Protein AF-A0A416KHX5-F1 (afdb_monomer_lite)

Structure (mmCIF, N/CA/C/O backbone):
data_AF-A0A416KHX5-F1
#
_entry.id   AF-A0A416KHX5-F1
#
loop_
_atom_site.group_PDB
_atom_site.id
_atom_site.type_symbol
_atom_site.label_atom_id
_atom_site.label_alt_id
_atom_site.label_comp_id
_atom_site.label_asym_id
_atom_site.label_entity_id
_atom_site.label_seq_id
_atom_site.pdbx_PDB_ins_code
_atom_site.Cartn_x
_atom_site.Cartn_y
_atom_site.Cartn_z
_atom_site.occupancy
_atom_site.B_iso_or_equiv
_atom_site.auth_seq_id
_atom_site.auth_comp_id
_atom_site.auth_asym_id
_atom_site.auth_atom_id
_atom_site.pdbx_PDB_model_num
ATOM 1 N N . MET A 1 1 ? -20.041 11.316 3.478 1.00 58.38 1 MET A N 1
ATOM 2 C CA . MET A 1 1 ? -19.470 10.002 3.858 1.00 58.38 1 MET A CA 1
ATOM 3 C C . MET A 1 1 ? -17.958 10.100 3.790 1.00 58.38 1 MET A C 1
ATOM 5 O O . MET A 1 1 ? -17.432 10.312 2.693 1.00 58.38 1 MET A O 1
ATOM 9 N N . ASN A 1 2 ? -17.297 10.016 4.945 1.00 74.06 2 ASN A N 1
ATOM 10 C CA . ASN A 1 2 ? -15.863 10.270 5.079 1.00 74.06 2 ASN A CA 1
ATOM 11 C C . ASN A 1 2 ? -15.035 9.182 4.377 1.00 74.06 2 ASN A C 1
ATOM 13 O O . ASN A 1 2 ? -15.530 8.092 4.062 1.00 74.06 2 ASN A O 1
ATOM 17 N N . LYS A 1 3 ? -13.773 9.500 4.067 1.00 72.12 3 LYS A N 1
ATOM 18 C CA . LYS A 1 3 ? -12.843 8.609 3.348 1.00 72.12 3 LYS A CA 1
ATOM 19 C C . LYS A 1 3 ? -12.645 7.287 4.101 1.00 72.12 3 LYS A C 1
ATOM 21 O O . LYS A 1 3 ? -12.622 6.232 3.466 1.00 72.12 3 LYS A O 1
ATOM 26 N N . PHE A 1 4 ? -12.639 7.346 5.432 1.00 74.50 4 PHE A N 1
ATOM 27 C CA . PHE A 1 4 ? -12.595 6.197 6.335 1.00 74.50 4 PHE A CA 1
ATOM 28 C C . PHE A 1 4 ? -13.810 5.260 6.204 1.00 74.50 4 PHE A C 1
ATOM 30 O O . PHE A 1 4 ? -13.641 4.070 5.941 1.00 74.50 4 PHE A O 1
ATOM 37 N N . ASP A 1 5 ? -15.041 5.781 6.258 1.00 74.44 5 ASP A N 1
ATOM 38 C CA . ASP A 1 5 ? -16.258 4.956 6.127 1.00 74.44 5 ASP A CA 1
ATOM 39 C C . ASP A 1 5 ? -16.319 4.251 4.761 1.00 74.44 5 ASP A C 1
ATOM 41 O O . ASP A 1 5 ? -16.688 3.076 4.649 1.00 74.44 5 ASP A O 1
ATOM 45 N N . LYS A 1 6 ? -15.886 4.950 3.699 1.00 80.50 6 LYS A N 1
ATOM 46 C CA . LYS A 1 6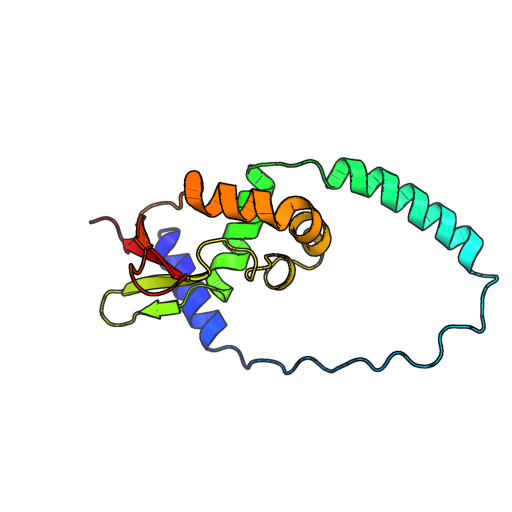 ? -15.712 4.364 2.360 1.00 80.50 6 LYS A CA 1
ATOM 47 C C . LYS A 1 6 ? -14.680 3.233 2.369 1.00 80.50 6 LYS A C 1
ATOM 49 O O . LYS A 1 6 ? -14.857 2.253 1.644 1.00 80.50 6 LYS A O 1
ATOM 54 N N . MET A 1 7 ? -13.610 3.359 3.153 1.00 80.44 7 MET A N 1
ATOM 55 C CA . MET A 1 7 ? -12.553 2.355 3.267 1.00 80.44 7 MET A CA 1
ATOM 56 C C . MET A 1 7 ? -13.030 1.109 4.017 1.00 80.44 7 MET A C 1
ATOM 58 O O . MET A 1 7 ? -12.835 0.007 3.507 1.00 80.44 7 MET A O 1
ATOM 62 N N . ILE A 1 8 ? -13.764 1.270 5.123 1.00 76.06 8 ILE A N 1
ATOM 63 C CA . ILE A 1 8 ? -14.415 0.161 5.841 1.00 76.06 8 ILE A CA 1
ATOM 64 C C . ILE A 1 8 ? -15.362 -0.595 4.913 1.00 76.06 8 ILE A C 1
ATOM 66 O O . ILE A 1 8 ? -15.297 -1.821 4.818 1.00 76.06 8 ILE A O 1
ATOM 70 N N . GLN A 1 9 ? -16.236 0.115 4.194 1.00 79.56 9 GLN A N 1
ATOM 71 C CA . GLN A 1 9 ? -17.161 -0.533 3.263 1.00 79.56 9 GLN A CA 1
ATOM 72 C C . GLN A 1 9 ? -16.423 -1.309 2.168 1.00 79.56 9 GLN A C 1
ATOM 74 O O . GLN A 1 9 ? -16.829 -2.420 1.825 1.00 79.56 9 GLN A O 1
ATOM 79 N N . LYS A 1 10 ? -15.334 -0.752 1.621 1.00 81.31 10 LYS A N 1
ATOM 80 C CA . LYS A 1 10 ? -14.502 -1.449 0.632 1.00 81.31 10 LYS A CA 1
ATOM 81 C C . LYS A 1 10 ? -13.820 -2.680 1.230 1.00 81.31 10 LYS A C 1
ATOM 83 O O . LYS A 1 10 ? -13.866 -3.727 0.594 1.00 81.31 10 LYS A O 1
ATOM 88 N N . ALA A 1 11 ? -13.271 -2.586 2.440 1.00 77.94 11 ALA A N 1
ATOM 89 C CA . ALA A 1 11 ? -12.626 -3.706 3.122 1.00 77.94 11 ALA A CA 1
ATOM 90 C C . ALA A 1 11 ? -13.619 -4.839 3.432 1.00 77.94 11 ALA A C 1
ATOM 92 O O . ALA A 1 11 ? -13.359 -6.000 3.121 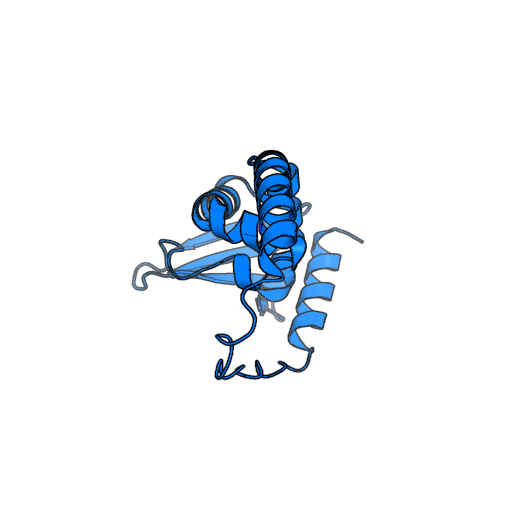1.00 77.94 11 ALA A O 1
ATOM 93 N N . LYS A 1 12 ? -14.822 -4.507 3.925 1.00 78.69 12 LYS A N 1
ATOM 94 C CA . LYS A 1 12 ? -15.914 -5.480 4.118 1.00 78.69 12 LYS A CA 1
ATOM 95 C C . LYS A 1 12 ? -16.317 -6.151 2.797 1.00 78.69 12 LYS A C 1
ATOM 97 O O . LYS A 1 12 ? -16.505 -7.364 2.758 1.00 78.69 12 LYS A O 1
ATOM 102 N N . LYS A 1 13 ? -16.401 -5.390 1.696 1.00 80.69 13 LYS A N 1
ATOM 103 C CA . LYS A 1 13 ? -16.695 -5.936 0.358 1.00 80.69 13 LYS A CA 1
ATOM 104 C C . LYS A 1 13 ? -15.593 -6.863 -0.155 1.00 80.69 13 LYS A C 1
ATOM 106 O O . LYS A 1 13 ? -15.922 -7.895 -0.723 1.00 80.69 13 LYS A O 1
ATOM 111 N N . GLU A 1 14 ? -14.318 -6.517 0.024 1.00 75.12 14 GLU A N 1
ATOM 112 C CA . GLU A 1 14 ? -13.186 -7.371 -0.372 1.00 75.12 14 GLU A CA 1
ATOM 113 C C . GLU A 1 14 ? -13.131 -8.665 0.453 1.00 75.12 14 GLU A C 1
ATOM 115 O O . GLU A 1 14 ? -12.948 -9.733 -0.126 1.00 75.12 14 GLU A O 1
ATOM 120 N N . LYS A 1 15 ? -13.390 -8.606 1.769 1.00 69.75 15 LYS A N 1
ATOM 121 C CA . LYS A 1 15 ? -13.479 -9.796 2.639 1.00 69.75 15 LYS A CA 1
ATOM 122 C C . LYS A 1 15 ? -14.543 -10.791 2.164 1.00 69.75 15 LYS A C 1
ATOM 124 O O . LYS A 1 15 ? -14.332 -11.997 2.243 1.00 69.75 15 LYS A O 1
ATOM 129 N N . ASN A 1 16 ? -15.653 -10.282 1.631 1.00 66.62 16 ASN A N 1
ATOM 130 C CA . ASN A 1 16 ? -16.764 -11.092 1.134 1.00 66.62 16 ASN A CA 1
ATOM 131 C C . ASN A 1 16 ? -16.583 -11.572 -0.317 1.00 66.62 16 ASN A C 1
ATOM 133 O O . ASN A 1 16 ? -17.437 -12.301 -0.824 1.00 66.62 16 ASN A O 1
ATOM 137 N N . LYS A 1 17 ? -15.505 -11.187 -1.020 1.00 70.69 17 LYS A N 1
ATOM 138 C CA . LYS A 1 17 ? -15.258 -11.711 -2.368 1.00 70.69 17 LYS A CA 1
ATOM 139 C C . LYS A 1 17 ? -14.750 -13.150 -2.288 1.00 70.69 17 LYS A C 1
ATOM 141 O O . LYS A 1 17 ? -13.833 -13.438 -1.517 1.00 70.69 17 LYS A O 1
ATOM 146 N N . PRO A 1 18 ? -15.258 -14.055 -3.141 1.00 55.22 18 PRO A N 1
ATOM 147 C CA . PRO A 1 18 ? -14.707 -15.396 -3.235 1.00 55.22 18 PRO A CA 1
ATOM 148 C C . PRO A 1 18 ? -13.233 -15.306 -3.647 1.00 55.22 18 PRO A C 1
ATOM 150 O O . PRO A 1 18 ? -12.900 -14.753 -4.701 1.00 55.22 18 PRO A O 1
ATOM 153 N N . LYS A 1 19 ? -12.338 -15.852 -2.812 1.00 54.84 19 LYS A N 1
ATOM 154 C CA . LYS A 1 19 ? -10.909 -15.969 -3.124 1.00 54.84 19 LYS A CA 1
ATOM 155 C C . LYS A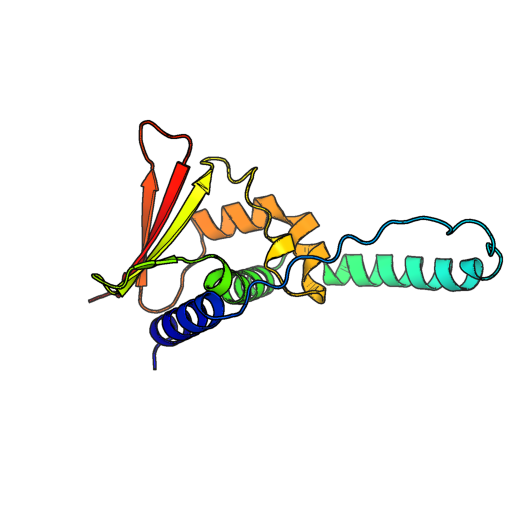 1 19 ? -10.759 -16.857 -4.362 1.00 54.84 19 LYS A C 1
ATOM 157 O O . LYS A 1 19 ? -10.825 -18.082 -4.276 1.00 54.84 19 LYS A O 1
ATOM 162 N N . LYS A 1 20 ? -10.573 -16.246 -5.537 1.00 51.09 20 LYS A N 1
ATOM 163 C CA . LYS A 1 20 ? -10.239 -16.984 -6.760 1.00 51.09 20 LYS A CA 1
ATOM 164 C C . LYS A 1 20 ? -8.883 -17.652 -6.546 1.00 51.09 20 LYS A C 1
ATOM 166 O O . LYS A 1 20 ? -7.876 -16.960 -6.416 1.00 51.09 20 LYS A O 1
ATOM 171 N N . LYS A 1 21 ? -8.857 -18.988 -6.511 1.00 41.06 21 LYS A N 1
ATOM 172 C CA . LYS A 1 21 ? -7.604 -19.752 -6.520 1.00 41.06 21 LYS A CA 1
ATOM 173 C C . LYS A 1 21 ? -6.787 -19.313 -7.745 1.00 41.06 21 LYS A C 1
ATOM 175 O O . LYS A 1 21 ? -7.346 -19.300 -8.848 1.00 41.06 21 LYS A O 1
ATOM 180 N N . PRO A 1 22 ? -5.509 -18.929 -7.594 1.00 43.88 22 PRO A N 1
ATOM 181 C CA . PRO A 1 22 ? -4.675 -18.643 -8.747 1.00 43.88 22 PRO A CA 1
ATOM 182 C C . PRO A 1 22 ? -4.566 -19.925 -9.575 1.00 43.88 22 PRO A C 1
ATOM 184 O O . PRO A 1 22 ? -4.110 -20.956 -9.086 1.00 43.88 22 PRO A O 1
ATOM 187 N N . LYS A 1 23 ? -5.026 -19.881 -10.830 1.00 39.50 23 LYS A N 1
ATOM 188 C CA . LYS A 1 23 ? -4.719 -20.943 -11.788 1.00 39.50 23 LYS A CA 1
ATOM 189 C C . LYS A 1 23 ? -3.214 -20.878 -12.039 1.00 39.50 23 LYS A C 1
ATOM 191 O O . LYS A 1 23 ? -2.725 -19.892 -12.585 1.00 39.50 23 LYS A O 1
ATOM 196 N N . GLY A 1 24 ? -2.487 -21.895 -11.582 1.00 31.52 24 GLY A N 1
ATOM 197 C CA . GLY A 1 24 ? -1.079 -22.067 -11.911 1.00 31.52 24 GLY A CA 1
ATOM 198 C C . GLY A 1 24 ? -0.949 -22.282 -13.414 1.00 31.52 24 GLY A C 1
ATOM 199 O O . GLY A 1 24 ? -1.432 -23.282 -13.940 1.00 31.52 24 GLY A O 1
ATOM 200 N N . TYR A 1 25 ? -0.333 -21.335 -14.114 1.00 42.03 25 TYR A N 1
ATOM 201 C CA . TYR A 1 25 ? 0.050 -21.532 -15.505 1.00 42.03 25 TYR A CA 1
ATOM 202 C C . TYR A 1 25 ? 1.319 -22.389 -15.524 1.00 42.03 25 TYR A C 1
ATOM 204 O O . TYR A 1 25 ? 2.364 -21.959 -15.038 1.00 42.03 25 TYR A O 1
ATOM 212 N N . ARG A 1 26 ? 1.230 -23.612 -16.059 1.00 37.38 26 ARG A N 1
ATOM 213 C CA . ARG A 1 26 ? 2.411 -24.410 -16.408 1.00 37.38 26 ARG A CA 1
ATOM 214 C C . ARG A 1 26 ? 2.976 -23.851 -17.714 1.00 37.38 26 ARG A C 1
ATOM 216 O O . ARG A 1 26 ? 2.341 -23.976 -18.755 1.00 37.38 26 ARG A O 1
ATOM 223 N N . TYR A 1 27 ? 4.144 -23.217 -17.646 1.00 37.62 27 TYR A N 1
ATOM 224 C CA . TYR A 1 27 ? 4.922 -22.836 -18.824 1.00 37.62 27 TYR A CA 1
ATOM 225 C C . TYR A 1 27 ? 5.553 -24.099 -19.418 1.00 37.62 27 TYR A C 1
ATOM 227 O O . TYR A 1 27 ? 6.568 -24.580 -18.919 1.00 37.62 27 TYR A O 1
ATOM 235 N N . ARG A 1 28 ? 4.950 -24.653 -20.469 1.00 37.62 28 ARG A N 1
ATOM 236 C CA . ARG A 1 28 ? 5.638 -25.574 -21.374 1.00 37.62 28 ARG A CA 1
ATOM 237 C C . ARG A 1 28 ? 5.312 -25.151 -22.803 1.00 37.62 28 ARG A C 1
ATOM 239 O O . ARG A 1 28 ? 4.153 -24.894 -23.108 1.00 37.62 28 ARG A O 1
ATOM 246 N N . ASP A 1 29 ? 6.372 -25.040 -23.597 1.00 46.56 29 ASP A N 1
ATOM 247 C CA . ASP A 1 29 ? 6.406 -24.825 -25.050 1.00 46.56 29 ASP A CA 1
ATOM 248 C C . ASP A 1 29 ? 6.317 -23.365 -25.533 1.00 46.56 29 ASP A C 1
ATOM 250 O O . ASP A 1 29 ? 5.287 -22.883 -25.995 1.00 46.56 29 ASP A O 1
ATOM 254 N N . TYR A 1 30 ? 7.452 -22.650 -25.455 1.00 45.91 30 TYR A N 1
ATOM 255 C CA . TYR A 1 30 ? 7.596 -21.262 -25.935 1.00 45.91 30 TYR A CA 1
ATOM 256 C C . TYR A 1 30 ? 8.680 -21.062 -27.021 1.00 45.91 30 TYR A C 1
ATOM 258 O O . TYR A 1 30 ? 8.830 -19.962 -27.543 1.00 45.91 30 TYR A O 1
ATOM 266 N N . TYR A 1 31 ? 9.446 -22.090 -27.402 1.00 43.59 31 TYR A N 1
ATOM 267 C CA . TYR A 1 31 ? 10.732 -21.877 -28.092 1.00 43.59 31 TYR A CA 1
ATOM 268 C C . TYR A 1 31 ? 10.731 -21.901 -29.631 1.00 43.59 31 TYR A C 1
ATOM 270 O O . TYR A 1 31 ? 11.792 -21.754 -30.231 1.00 43.59 31 TYR A O 1
ATOM 278 N N . THR A 1 32 ? 9.588 -22.022 -30.313 1.00 44.75 32 THR A N 1
ATOM 279 C CA . THR A 1 32 ? 9.602 -22.388 -31.748 1.00 44.75 32 THR A CA 1
ATOM 280 C C . THR A 1 32 ? 9.199 -21.311 -32.766 1.00 44.75 32 THR A C 1
ATOM 282 O O . THR A 1 32 ? 8.804 -21.683 -33.863 1.00 44.75 32 THR A O 1
ATOM 285 N N . LYS A 1 33 ? 9.276 -19.993 -32.493 1.00 50.00 33 LYS A N 1
ATOM 286 C CA . LYS A 1 33 ? 8.824 -18.956 -33.472 1.00 50.00 33 LYS A CA 1
ATOM 287 C C . LYS A 1 33 ? 9.615 -17.625 -33.464 1.00 50.00 33 LYS A C 1
ATOM 289 O O . LYS A 1 33 ? 9.041 -16.541 -33.565 1.00 50.00 33 LYS A O 1
ATOM 294 N N . HIS A 1 34 ? 10.945 -17.672 -33.364 1.00 54.59 34 HIS A N 1
ATOM 295 C CA . HIS A 1 34 ? 11.803 -16.489 -33.154 1.00 54.59 34 HIS A CA 1
ATOM 296 C C . HIS A 1 34 ? 12.165 -15.619 -34.391 1.00 54.59 34 HIS A C 1
ATOM 298 O O . HIS A 1 34 ? 13.275 -15.109 -34.476 1.00 54.59 34 HIS A O 1
ATOM 304 N N . LEU A 1 35 ? 11.218 -15.342 -35.301 1.00 52.97 35 LEU A N 1
ATOM 305 C CA . LEU A 1 35 ? 11.366 -14.307 -36.359 1.00 52.97 35 LEU A CA 1
ATOM 306 C C . LEU A 1 35 ? 10.371 -13.132 -36.225 1.00 52.97 35 LEU A C 1
ATOM 308 O O . LEU A 1 35 ? 10.600 -12.056 -36.765 1.00 52.97 35 LEU A O 1
ATOM 312 N N . ILE A 1 36 ? 9.328 -13.278 -35.398 1.00 57.59 36 ILE A N 1
ATOM 313 C CA . ILE A 1 36 ? 8.348 -12.221 -35.047 1.00 57.59 36 ILE A CA 1
ATOM 314 C C . ILE A 1 36 ? 8.903 -11.227 -33.998 1.00 57.59 36 ILE A C 1
ATOM 316 O O . ILE A 1 36 ? 8.271 -10.231 -33.651 1.00 57.59 36 ILE A O 1
ATOM 320 N N . PHE A 1 37 ? 10.109 -11.462 -33.477 1.00 55.91 37 PHE A N 1
ATOM 321 C CA . PHE A 1 37 ? 10.643 -10.722 -32.328 1.00 55.91 37 PHE A CA 1
ATOM 322 C C . PHE A 1 37 ? 11.318 -9.397 -32.691 1.00 55.91 37 PHE A C 1
ATOM 324 O O . PHE A 1 37 ? 11.532 -8.582 -31.799 1.00 55.91 37 PHE A O 1
ATOM 331 N N . VAL A 1 38 ? 11.606 -9.135 -33.969 1.00 56.94 38 VAL A N 1
ATOM 332 C CA . VAL A 1 38 ? 12.260 -7.884 -34.392 1.00 56.94 38 VAL A CA 1
ATOM 333 C C . VAL A 1 38 ? 11.343 -6.663 -34.192 1.00 56.94 38 VAL A C 1
ATOM 335 O O . VAL A 1 38 ? 11.765 -5.739 -33.496 1.00 56.94 38 VAL A O 1
ATOM 338 N N . PRO A 1 39 ? 10.064 -6.657 -34.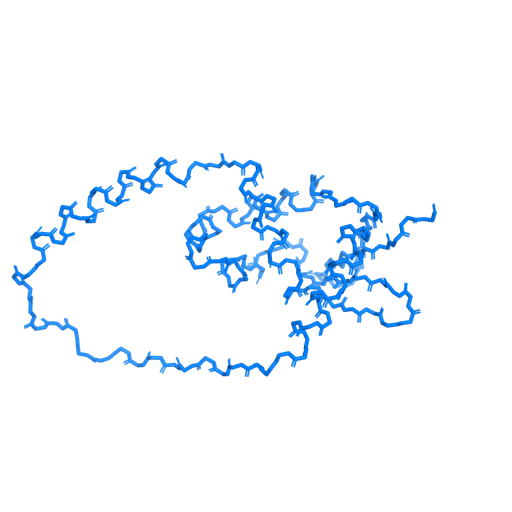635 1.00 60.59 39 PRO A N 1
ATOM 339 C CA . PRO A 1 39 ? 9.116 -5.597 -34.267 1.00 60.59 39 PRO A CA 1
ATOM 340 C C . PRO A 1 39 ? 8.888 -5.517 -32.751 1.00 60.59 39 PRO A C 1
ATOM 342 O O . PRO A 1 39 ? 8.755 -4.433 -32.181 1.00 60.59 39 PRO A O 1
ATOM 345 N N . LEU A 1 40 ? 8.898 -6.673 -32.078 1.00 62.03 40 LEU A N 1
ATOM 346 C CA . LEU A 1 40 ? 8.733 -6.763 -30.632 1.00 62.03 40 LEU A CA 1
ATOM 347 C C . LEU A 1 40 ? 9.888 -6.083 -29.882 1.00 62.03 40 LEU A C 1
ATOM 349 O O . LEU A 1 40 ? 9.648 -5.470 -28.848 1.00 62.03 40 LEU A O 1
ATOM 353 N N . MET A 1 41 ? 11.121 -6.130 -30.396 1.00 59.94 41 MET A N 1
ATOM 354 C CA . MET A 1 41 ? 12.268 -5.459 -29.777 1.00 59.94 41 MET A CA 1
ATOM 355 C C . MET A 1 41 ? 12.130 -3.936 -29.800 1.00 59.94 41 MET A C 1
ATOM 357 O O . MET A 1 41 ? 12.417 -3.298 -28.788 1.00 59.94 41 MET A O 1
ATOM 361 N N . TYR A 1 42 ? 11.625 -3.351 -30.890 1.00 62.31 42 TYR A N 1
ATOM 362 C CA . TYR A 1 42 ? 11.348 -1.911 -30.956 1.00 62.31 42 TYR A CA 1
ATOM 363 C C . TYR A 1 42 ? 10.193 -1.507 -30.034 1.00 62.31 42 TYR A C 1
ATOM 365 O O . TYR A 1 42 ? 10.299 -0.504 -29.327 1.00 62.31 42 TYR A O 1
ATOM 373 N N . ILE A 1 43 ? 9.142 -2.331 -29.941 1.00 66.62 43 ILE A N 1
ATOM 374 C CA . ILE A 1 43 ? 8.061 -2.142 -28.961 1.00 66.62 43 ILE A CA 1
ATOM 375 C C . ILE A 1 43 ? 8.612 -2.234 -27.535 1.00 66.62 43 ILE A C 1
ATOM 377 O O . ILE A 1 43 ? 8.283 -1.398 -26.703 1.00 66.62 43 ILE A O 1
ATOM 381 N N . VAL A 1 44 ? 9.491 -3.193 -27.236 1.00 63.22 44 VAL A N 1
ATOM 382 C CA . VAL A 1 44 ? 10.120 -3.351 -25.915 1.00 63.22 44 VAL A CA 1
ATOM 383 C C . VAL A 1 44 ? 11.065 -2.188 -25.597 1.00 63.22 44 VAL A C 1
ATOM 385 O O . VAL A 1 44 ? 11.115 -1.758 -24.445 1.00 63.22 44 VAL A O 1
ATOM 388 N N . ALA A 1 45 ? 11.793 -1.654 -26.579 1.00 58.88 45 ALA A N 1
ATOM 389 C CA . ALA A 1 45 ? 12.682 -0.505 -26.413 1.00 58.88 45 ALA A CA 1
ATOM 390 C C . ALA A 1 45 ? 11.897 0.794 -26.167 1.00 58.88 45 ALA A C 1
ATOM 392 O O . ALA A 1 45 ? 12.174 1.503 -25.197 1.00 58.88 45 ALA A O 1
ATOM 393 N N . TRP A 1 46 ? 10.856 1.055 -26.963 1.00 64.19 46 TRP A N 1
ATOM 394 C CA . TRP A 1 46 ? 9.940 2.177 -26.748 1.00 64.19 46 TRP A CA 1
ATOM 395 C C . TRP A 1 46 ? 9.198 2.035 -25.414 1.00 64.19 46 TRP A C 1
ATOM 397 O O . TRP A 1 46 ? 9.159 2.969 -24.615 1.00 64.19 46 TRP A O 1
ATOM 407 N N . TYR A 1 47 ? 8.731 0.824 -25.096 1.00 61.78 47 TYR A N 1
ATOM 408 C CA . TYR A 1 47 ? 8.142 0.499 -23.802 1.00 61.78 47 TYR A CA 1
ATOM 409 C C . TYR A 1 47 ? 9.134 0.726 -22.662 1.00 61.78 47 TYR A C 1
ATOM 411 O O . TYR A 1 47 ? 8.732 1.267 -21.646 1.00 61.78 47 TYR A O 1
ATOM 419 N N . LYS A 1 48 ? 10.427 0.394 -22.794 1.00 57.84 48 LYS A N 1
ATOM 420 C CA . LYS A 1 48 ? 11.459 0.703 -21.782 1.00 57.84 48 LYS A CA 1
ATOM 421 C C . LYS A 1 48 ? 11.652 2.212 -21.594 1.00 57.84 48 LYS A C 1
ATOM 423 O O . LYS A 1 48 ? 11.749 2.653 -20.450 1.00 57.84 48 LYS A O 1
ATOM 428 N N . MET A 1 49 ? 11.671 2.997 -22.670 1.00 57.16 49 MET A N 1
ATOM 429 C CA . MET A 1 49 ? 11.790 4.461 -22.606 1.00 57.16 49 MET A CA 1
ATOM 430 C C . MET A 1 49 ? 10.569 5.110 -21.937 1.00 57.16 49 MET A C 1
ATOM 432 O O . MET A 1 49 ? 10.716 5.846 -20.959 1.00 57.16 49 MET A O 1
ATOM 436 N N . VAL A 1 50 ? 9.362 4.763 -22.391 1.00 59.88 50 VAL A N 1
ATOM 437 C CA . VAL A 1 50 ? 8.093 5.242 -21.821 1.00 59.88 50 VAL A CA 1
ATOM 438 C C . VAL A 1 50 ? 7.930 4.760 -20.377 1.00 59.88 50 VAL A C 1
ATOM 440 O O . VAL A 1 50 ? 7.547 5.527 -19.499 1.00 59.88 50 VAL A O 1
ATOM 443 N N . ARG A 1 51 ? 8.324 3.520 -20.070 1.00 57.88 51 ARG A N 1
ATOM 444 C CA . ARG A 1 51 ? 8.365 2.964 -18.709 1.00 57.88 51 ARG A CA 1
ATOM 445 C C . ARG A 1 51 ? 9.348 3.708 -17.821 1.00 57.88 51 ARG A C 1
ATOM 447 O O . ARG A 1 51 ? 9.023 3.908 -16.662 1.00 57.88 51 ARG A O 1
ATOM 454 N N . ASN A 1 52 ? 10.507 4.154 -18.298 1.00 59.06 52 ASN A N 1
ATOM 455 C CA . ASN A 1 52 ? 11.435 4.940 -17.477 1.00 59.06 52 ASN A CA 1
ATOM 456 C C . ASN A 1 52 ? 10.854 6.308 -17.089 1.00 59.06 52 ASN A C 1
ATOM 458 O O . ASN A 1 52 ? 11.038 6.738 -15.951 1.00 59.06 52 ASN A O 1
ATOM 462 N N . GLN A 1 53 ? 10.089 6.952 -17.974 1.00 58.94 53 GLN A N 1
ATOM 463 C CA . GLN A 1 53 ? 9.375 8.192 -17.646 1.00 58.94 53 GLN A CA 1
ATOM 464 C C . GLN A 1 53 ? 8.157 7.939 -16.745 1.00 58.94 53 GLN A C 1
ATOM 466 O O . GLN A 1 53 ? 7.981 8.625 -15.740 1.00 58.94 53 GLN A O 1
ATOM 471 N N . LEU A 1 54 ? 7.374 6.896 -17.032 1.00 59.44 54 LEU A N 1
ATOM 472 C CA . LEU A 1 54 ? 6.219 6.480 -16.234 1.00 59.44 54 LEU A CA 1
ATOM 473 C C . LEU A 1 54 ? 6.599 5.773 -14.927 1.00 59.44 54 LEU A C 1
ATOM 475 O O . LEU A 1 54 ? 5.713 5.441 -14.156 1.00 59.44 54 LEU A O 1
ATOM 479 N N . THR A 1 55 ? 7.870 5.487 -14.647 1.00 66.31 55 THR A N 1
ATOM 480 C CA . THR A 1 55 ? 8.302 4.813 -13.403 1.00 66.31 55 THR A CA 1
ATOM 481 C C . THR A 1 55 ? 9.243 5.678 -12.594 1.00 66.31 55 THR A C 1
ATOM 483 O O . THR A 1 55 ? 10.073 5.153 -11.856 1.00 66.31 55 THR A O 1
ATOM 486 N N . LYS A 1 56 ? 9.128 6.999 -12.729 1.00 81.62 56 LYS A N 1
ATOM 487 C CA . LYS A 1 56 ? 9.674 7.930 -11.747 1.00 81.62 56 LYS A CA 1
ATOM 488 C C . LYS A 1 56 ? 8.855 7.848 -10.467 1.00 81.62 56 LYS A C 1
ATOM 490 O O . LYS A 1 56 ? 7.632 7.752 -10.526 1.00 81.62 56 LYS A O 1
ATOM 495 N N . TRP A 1 57 ? 9.544 7.885 -9.333 1.00 83.69 57 TRP A N 1
ATOM 496 C CA . TRP A 1 57 ? 8.910 7.960 -8.021 1.00 83.69 57 TRP A CA 1
ATOM 497 C C . TRP A 1 57 ? 8.016 9.203 -7.923 1.00 83.69 57 TRP A C 1
ATOM 499 O O . TRP A 1 57 ? 8.411 10.287 -8.348 1.00 83.69 57 TRP A O 1
ATOM 509 N N . SER A 1 58 ? 6.817 9.040 -7.370 1.00 87.12 58 SER A N 1
ATOM 510 C CA . SER A 1 58 ? 5.836 10.108 -7.182 1.00 87.12 58 SER A CA 1
ATOM 511 C C . SER A 1 58 ? 4.985 9.811 -5.951 1.00 87.12 58 SER A C 1
ATOM 513 O O . SER A 1 58 ? 4.369 8.747 -5.872 1.00 87.12 58 SER A O 1
ATOM 515 N N . PHE A 1 59 ? 4.916 10.764 -5.017 1.00 88.12 59 PHE A N 1
ATOM 516 C CA . PHE A 1 59 ? 4.093 10.646 -3.809 1.00 88.12 59 P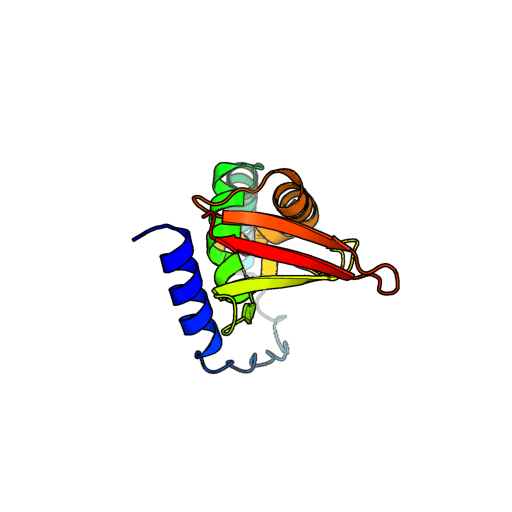HE A CA 1
ATOM 517 C C . PHE A 1 59 ? 2.611 10.459 -4.141 1.00 88.12 59 PHE A C 1
ATOM 519 O O . PHE A 1 59 ? 1.998 9.503 -3.679 1.00 88.12 59 PHE A O 1
ATOM 526 N N . THR A 1 60 ? 2.070 11.269 -5.051 1.00 88.75 60 THR A N 1
ATOM 527 C CA . THR A 1 60 ? 0.674 11.175 -5.508 1.00 88.75 60 THR A CA 1
ATOM 528 C C . THR A 1 60 ? 0.334 9.809 -6.101 1.00 88.75 60 THR A C 1
ATOM 530 O O . THR A 1 60 ? -0.735 9.253 -5.835 1.00 88.75 60 THR A O 1
ATOM 533 N N . ARG A 1 61 ? 1.238 9.213 -6.889 1.00 87.69 61 ARG A N 1
ATOM 534 C CA . ARG A 1 61 ? 1.024 7.854 -7.407 1.00 87.69 61 ARG A CA 1
ATOM 535 C C . ARG A 1 61 ? 1.111 6.805 -6.302 1.00 87.69 61 ARG A C 1
ATOM 537 O O . ARG A 1 61 ? 0.283 5.895 -6.275 1.00 87.69 61 ARG A O 1
ATOM 544 N N . THR A 1 62 ? 2.089 6.929 -5.410 1.00 88.94 62 THR A N 1
ATOM 545 C CA . THR A 1 62 ? 2.269 6.027 -4.268 1.00 88.94 62 THR A CA 1
ATOM 546 C C . THR A 1 62 ? 1.037 6.034 -3.359 1.00 88.94 62 THR A C 1
ATOM 548 O O . THR A 1 62 ? 0.500 4.968 -3.068 1.00 88.94 62 THR A O 1
ATOM 551 N N . GLU A 1 63 ? 0.493 7.202 -3.015 1.00 89.62 63 GLU A N 1
ATOM 552 C CA . GLU A 1 63 ? -0.764 7.322 -2.265 1.00 89.62 63 GLU A CA 1
ATOM 553 C C . GLU A 1 63 ? -1.933 6.652 -2.981 1.00 89.62 63 GLU A C 1
ATOM 555 O O . GLU A 1 63 ? -2.724 5.942 -2.359 1.00 89.62 63 GLU A O 1
ATOM 560 N N . LYS A 1 64 ? -2.067 6.847 -4.298 1.00 89.00 64 LYS A N 1
ATOM 561 C CA . LYS A 1 64 ? -3.139 6.217 -5.081 1.00 89.00 64 LYS A CA 1
ATOM 562 C C . LYS A 1 64 ? -3.046 4.690 -5.035 1.00 89.00 64 LYS A C 1
ATOM 564 O O . LYS A 1 64 ? -4.069 4.016 -4.898 1.00 89.00 64 LYS A O 1
ATOM 569 N N . ILE A 1 65 ? -1.831 4.150 -5.127 1.00 88.50 65 ILE A N 1
ATOM 570 C CA . ILE A 1 65 ? -1.558 2.713 -5.015 1.00 88.50 65 ILE A CA 1
ATOM 571 C C . ILE A 1 65 ? -1.928 2.211 -3.621 1.00 88.50 65 ILE A C 1
ATOM 573 O O . ILE A 1 65 ? -2.657 1.223 -3.520 1.00 88.50 65 ILE A O 1
ATOM 577 N N . ILE A 1 66 ? -1.475 2.896 -2.569 1.00 88.88 66 ILE A N 1
ATOM 578 C CA . ILE A 1 66 ? -1.742 2.527 -1.176 1.00 88.88 66 ILE A CA 1
ATOM 579 C C . ILE A 1 66 ? -3.248 2.556 -0.905 1.00 88.88 66 ILE A C 1
ATOM 581 O O . ILE A 1 66 ? -3.801 1.558 -0.460 1.00 88.88 66 ILE A O 1
ATOM 585 N N . ASN A 1 67 ? -3.955 3.620 -1.291 1.00 87.62 67 ASN A N 1
ATOM 586 C CA . ASN A 1 67 ? -5.410 3.737 -1.133 1.00 87.62 67 ASN A CA 1
ATOM 587 C C . ASN A 1 67 ? -6.201 2.648 -1.880 1.00 87.62 67 ASN A C 1
ATOM 589 O O . ASN A 1 67 ? -7.301 2.272 -1.468 1.00 87.62 67 ASN A O 1
ATOM 593 N N . HIS A 1 68 ? -5.675 2.153 -3.001 1.00 86.31 68 HIS A N 1
ATOM 594 C CA . HIS A 1 68 ? -6.277 1.044 -3.738 1.00 86.31 68 HIS A CA 1
ATOM 595 C C . HIS A 1 68 ? -5.945 -0.325 -3.121 1.00 86.31 68 HIS A C 1
ATOM 597 O O . HIS A 1 68 ? -6.777 -1.234 -3.162 1.00 86.31 68 HIS A O 1
ATOM 603 N N . ALA A 1 69 ? -4.738 -0.489 -2.582 1.00 85.38 69 ALA A N 1
ATOM 604 C CA . ALA A 1 69 ? -4.270 -1.734 -1.991 1.00 85.38 69 ALA A CA 1
ATOM 605 C C . ALA A 1 69 ? -4.838 -1.949 -0.580 1.00 85.38 69 ALA A C 1
ATOM 607 O O . ALA A 1 69 ? -5.288 -3.052 -0.283 1.00 85.38 69 ALA A O 1
ATOM 608 N N . LEU A 1 70 ? -4.880 -0.900 0.249 1.00 84.31 70 LEU A N 1
ATOM 609 C CA . LEU A 1 70 ? -5.281 -0.923 1.661 1.00 84.31 70 LEU A CA 1
ATOM 610 C C . LEU A 1 70 ? -6.562 -1.723 1.930 1.00 84.31 70 LEU A C 1
ATOM 612 O O . LEU A 1 70 ? -6.512 -2.634 2.750 1.00 84.31 70 LEU A O 1
ATOM 616 N N . PRO A 1 71 ? -7.686 -1.507 1.218 1.00 81.62 71 PRO A N 1
ATOM 617 C CA . PRO A 1 71 ? -8.912 -2.264 1.475 1.00 81.62 71 PRO A CA 1
ATOM 618 C C . PRO A 1 71 ? -8.788 -3.780 1.269 1.00 81.62 71 PRO A C 1
ATOM 620 O O . PRO A 1 71 ? -9.629 -4.526 1.754 1.00 81.62 71 PRO A O 1
ATOM 623 N N . LYS A 1 72 ? -7.787 -4.245 0.514 1.00 80.88 72 LYS A N 1
ATOM 624 C CA . LYS A 1 72 ? -7.541 -5.674 0.258 1.00 80.88 72 LYS A CA 1
ATOM 625 C C . LYS A 1 72 ? -6.677 -6.324 1.334 1.00 80.88 72 LYS A C 1
ATOM 627 O O . LYS A 1 72 ? -6.582 -7.546 1.371 1.00 80.88 72 LYS A O 1
ATOM 632 N N . ILE A 1 73 ? -5.997 -5.496 2.116 1.00 80.56 73 ILE A N 1
ATOM 633 C CA . ILE A 1 73 ? -4.952 -5.884 3.055 1.00 80.56 73 ILE A CA 1
ATOM 634 C C . ILE A 1 73 ? -5.443 -5.708 4.499 1.00 80.56 73 ILE A C 1
ATOM 636 O O . ILE A 1 73 ? -5.112 -6.510 5.364 1.00 80.56 73 ILE A O 1
ATOM 640 N N . LEU A 1 74 ? -6.256 -4.677 4.749 1.00 79.38 74 LEU A N 1
ATOM 641 C CA . LEU A 1 74 ? -6.795 -4.366 6.067 1.00 79.38 74 LEU A CA 1
ATOM 642 C C . LEU A 1 74 ? -7.800 -5.424 6.528 1.00 79.38 74 LEU A C 1
ATOM 644 O O . LEU A 1 74 ? -8.762 -5.758 5.826 1.00 79.38 74 LEU A O 1
ATOM 648 N N . HIS A 1 75 ? -7.619 -5.875 7.762 1.00 74.25 75 HIS A N 1
ATOM 649 C CA . HIS A 1 75 ? -8.601 -6.637 8.505 1.00 74.25 75 HIS A CA 1
ATOM 650 C C . HIS A 1 75 ? -9.539 -5.683 9.243 1.00 74.25 75 HIS A C 1
ATOM 652 O O . HIS A 1 75 ? -9.119 -4.703 9.852 1.00 74.25 75 HIS A O 1
ATOM 658 N N . VAL A 1 76 ? -10.840 -5.961 9.159 1.00 69.88 76 VAL A N 1
ATOM 659 C CA . VAL A 1 76 ? -11.869 -5.181 9.852 1.00 69.88 76 VAL A CA 1
ATOM 660 C C . VAL A 1 76 ? -12.144 -5.842 11.191 1.00 69.88 76 VAL A C 1
ATOM 662 O O . VAL A 1 76 ? -12.645 -6.972 11.202 1.00 69.88 76 VAL A O 1
ATOM 665 N N . ASN A 1 77 ? -11.877 -5.135 12.288 1.00 67.94 77 ASN A N 1
ATOM 666 C CA . ASN A 1 77 ? -12.409 -5.512 13.585 1.00 67.94 77 ASN A CA 1
ATOM 667 C C . ASN A 1 77 ? -13.830 -4.948 13.724 1.00 67.94 77 ASN A C 1
ATOM 669 O O . ASN A 1 77 ? -14.067 -3.745 13.607 1.00 67.94 77 ASN A O 1
ATOM 673 N N . THR A 1 78 ? -14.798 -5.838 13.915 1.00 58.72 78 THR A N 1
ATOM 674 C CA . THR A 1 78 ? -16.218 -5.491 14.007 1.00 58.72 78 THR A CA 1
ATOM 675 C C . THR A 1 78 ? -16.642 -4.965 15.375 1.00 58.72 78 THR A C 1
ATOM 677 O O . THR A 1 78 ? -17.695 -4.339 15.424 1.00 58.72 78 THR A O 1
ATOM 680 N N . SER A 1 79 ? -15.870 -5.187 16.448 1.00 57.50 79 SER A N 1
ATOM 681 C CA . SER A 1 79 ? -16.220 -4.702 17.795 1.00 57.50 79 SER A CA 1
ATOM 682 C C . SER A 1 79 ? -15.958 -3.203 17.954 1.00 57.50 79 SER A C 1
ATOM 684 O O . SER A 1 79 ? -16.836 -2.466 18.387 1.00 57.50 79 SER A O 1
ATOM 686 N N . ASP A 1 80 ? -14.787 -2.751 17.501 1.00 61.38 80 ASP A N 1
ATOM 687 C CA . ASP A 1 80 ? -14.292 -1.390 17.766 1.00 61.38 80 ASP A CA 1
ATOM 688 C C . ASP A 1 80 ? -14.308 -0.515 16.507 1.00 61.38 80 ASP A C 1
ATOM 690 O O . ASP A 1 80 ? -13.835 0.621 16.509 1.00 61.38 80 ASP A O 1
ATOM 694 N N . ASN A 1 81 ? -14.821 -1.060 15.397 1.00 66.75 81 ASN A N 1
ATOM 695 C CA . ASN A 1 81 ? -14.822 -0.422 14.081 1.00 66.75 81 ASN A CA 1
ATOM 696 C C . ASN A 1 81 ? -13.412 0.036 13.636 1.00 66.75 81 ASN A C 1
ATOM 698 O O . ASN A 1 81 ? -13.266 0.990 12.868 1.00 66.75 81 ASN A O 1
ATOM 702 N N . SER A 1 82 ? -12.377 -0.653 14.123 1.00 69.50 82 SER A N 1
ATOM 703 C CA . SER A 1 82 ? -10.976 -0.408 13.802 1.00 69.50 82 SER A CA 1
ATOM 704 C C . SER A 1 82 ? -10.538 -1.248 12.603 1.00 69.50 82 SER A C 1
ATOM 706 O O . SER A 1 82 ? -11.044 -2.349 12.350 1.00 69.50 82 SER A O 1
ATOM 708 N N . LEU A 1 83 ? -9.601 -0.710 11.825 1.00 78.25 83 LEU A N 1
ATOM 709 C CA . LEU A 1 83 ? -8.928 -1.458 10.767 1.00 78.25 83 LEU A CA 1
ATOM 710 C C . LEU A 1 83 ? -7.520 -1.770 11.247 1.00 78.25 83 LEU A C 1
ATOM 712 O O . LEU A 1 83 ? -6.840 -0.883 11.753 1.00 78.25 83 LEU A O 1
ATOM 716 N N . TYR A 1 84 ? -7.086 -3.011 11.086 1.00 79.06 84 TYR A N 1
ATOM 717 C CA . TYR A 1 84 ? -5.741 -3.409 11.467 1.00 79.06 84 TYR A CA 1
ATOM 718 C C . TYR A 1 84 ? -5.055 -4.181 10.350 1.00 79.06 84 TYR A C 1
ATOM 720 O O . TYR A 1 84 ? -5.693 -4.820 9.509 1.00 79.06 84 TYR A O 1
ATOM 728 N N . PHE A 1 85 ? -3.736 -4.087 10.321 1.00 80.81 85 PHE A N 1
ATOM 729 C CA . PHE A 1 85 ? -2.897 -4.792 9.373 1.00 80.81 85 PHE A CA 1
ATOM 730 C C . PHE A 1 85 ? -1.580 -5.161 10.037 1.00 80.81 85 PHE A C 1
ATOM 732 O O . PHE A 1 85 ? -0.829 -4.280 10.445 1.00 80.81 85 PHE A O 1
ATOM 739 N N . THR A 1 86 ? -1.319 -6.461 10.120 1.00 77.12 86 THR A N 1
ATOM 740 C CA . THR A 1 86 ? -0.113 -7.009 10.737 1.00 77.12 86 THR A CA 1
ATOM 741 C C . THR A 1 86 ? 0.851 -7.473 9.658 1.00 77.12 86 THR A C 1
ATOM 743 O O . THR A 1 86 ? 0.459 -8.136 8.692 1.00 77.12 86 THR A O 1
ATOM 746 N N . VAL A 1 87 ? 2.111 -7.085 9.806 1.00 76.44 87 VAL A N 1
ATOM 747 C CA . VAL A 1 87 ? 3.212 -7.449 8.917 1.00 76.44 87 VAL A CA 1
ATOM 748 C C . VAL A 1 87 ? 4.469 -7.686 9.703 1.00 76.44 87 VAL A C 1
ATOM 750 O O . VAL A 1 87 ? 4.639 -7.172 10.793 1.00 76.44 87 VAL A O 1
ATOM 753 N N . ASP A 1 88 ? 5.395 -8.374 9.065 1.00 74.44 88 ASP A N 1
ATOM 754 C CA . ASP A 1 88 ? 6.750 -8.520 9.552 1.00 74.44 88 ASP A CA 1
ATOM 755 C C . ASP A 1 88 ? 7.455 -7.155 9.751 1.00 74.44 88 ASP A C 1
ATOM 757 O O . ASP A 1 88 ? 7.324 -6.249 8.914 1.00 74.44 88 ASP A O 1
ATOM 761 N N . LYS A 1 89 ? 8.233 -7.014 10.830 1.00 68.62 89 LYS A N 1
ATOM 762 C CA . LYS A 1 89 ? 8.838 -5.773 11.337 1.00 68.62 89 LYS A CA 1
ATOM 763 C C . LYS A 1 89 ? 9.688 -5.044 10.303 1.00 68.62 89 LYS A C 1
ATOM 765 O O . LYS A 1 89 ? 9.702 -3.810 10.260 1.00 68.62 89 LYS A O 1
ATOM 770 N N . TYR A 1 90 ? 10.338 -5.792 9.414 1.00 62.91 90 TYR A N 1
ATOM 771 C CA . TYR A 1 90 ? 11.189 -5.224 8.366 1.00 62.91 90 TYR A CA 1
ATOM 772 C C . TYR A 1 90 ? 10.495 -5.080 7.000 1.00 62.91 90 TYR A C 1
ATOM 774 O O . TYR A 1 90 ? 11.163 -4.782 6.014 1.00 62.91 90 TYR A O 1
ATOM 782 N N . PHE A 1 91 ? 9.176 -5.321 6.892 1.00 67.88 91 PHE A N 1
ATOM 783 C CA . PHE A 1 91 ? 8.365 -5.290 5.653 1.00 67.88 91 PHE A CA 1
ATOM 784 C C . PHE A 1 91 ? 8.848 -6.144 4.456 1.00 67.88 91 PHE A C 1
ATOM 786 O O . PHE A 1 91 ? 8.128 -6.270 3.473 1.00 67.88 91 PHE A O 1
ATOM 793 N N . TRP A 1 92 ? 10.013 -6.783 4.539 1.00 59.09 92 TRP A N 1
ATOM 794 C CA . TRP A 1 92 ? 10.597 -7.780 3.643 1.00 59.09 92 TRP A CA 1
ATOM 795 C C . TRP A 1 92 ? 9.625 -8.828 3.095 1.00 59.09 92 TRP A C 1
ATOM 797 O O . TRP A 1 92 ? 9.720 -9.199 1.924 1.00 59.09 92 TRP A O 1
ATOM 807 N N . ARG A 1 93 ? 8.667 -9.297 3.899 1.00 63.50 93 ARG A N 1
ATOM 808 C CA . ARG A 1 93 ? 7.659 -10.273 3.449 1.00 63.50 93 ARG A CA 1
ATOM 809 C C . ARG A 1 93 ? 6.442 -9.637 2.778 1.00 63.50 93 ARG A C 1
ATOM 811 O O . ARG A 1 93 ? 5.656 -10.339 2.137 1.00 63.50 93 ARG A O 1
ATOM 818 N N . PHE A 1 94 ? 6.276 -8.323 2.887 1.00 74.94 94 PHE A N 1
ATOM 819 C CA . PHE A 1 94 ? 5.137 -7.613 2.335 1.00 74.94 94 PHE A CA 1
ATOM 820 C C . PHE A 1 94 ? 5.455 -7.022 0.960 1.00 74.94 94 PHE A C 1
ATOM 822 O O . PHE A 1 94 ? 6.172 -6.036 0.845 1.00 74.94 94 PHE A O 1
ATOM 829 N N . SER A 1 95 ? 4.876 -7.606 -0.095 1.00 80.94 95 SER A N 1
ATOM 830 C CA . SER A 1 95 ? 5.083 -7.111 -1.460 1.00 80.94 95 SER A CA 1
ATOM 831 C C . SER A 1 95 ? 3.828 -6.457 -2.039 1.00 80.94 95 SER A C 1
ATOM 833 O O . SER A 1 95 ? 2.842 -7.126 -2.379 1.00 80.94 95 SER A O 1
ATOM 835 N N . TRP A 1 96 ? 3.889 -5.135 -2.225 1.00 83.00 96 TRP A N 1
ATOM 836 C CA . TRP A 1 96 ? 2.797 -4.291 -2.723 1.00 83.00 96 TRP A CA 1
ATOM 837 C C . TRP A 1 96 ? 2.340 -4.696 -4.126 1.00 83.00 96 TRP A C 1
ATOM 839 O O . TRP A 1 96 ? 1.175 -4.504 -4.496 1.00 83.00 96 TRP A O 1
ATOM 849 N N . LYS A 1 97 ? 3.233 -5.315 -4.911 1.00 81.38 97 LYS A N 1
ATOM 850 C CA . LYS A 1 97 ? 2.955 -5.766 -6.285 1.00 81.38 97 LYS A CA 1
ATOM 851 C C . LYS A 1 97 ? 1.768 -6.732 -6.379 1.00 81.38 97 LYS A C 1
ATOM 853 O O . LYS A 1 97 ? 1.126 -6.806 -7.428 1.00 81.38 97 LYS A O 1
ATOM 858 N N . TRP A 1 98 ? 1.467 -7.469 -5.309 1.00 82.38 98 TRP A N 1
ATOM 859 C CA . TRP A 1 98 ? 0.355 -8.420 -5.278 1.00 82.38 98 TRP A CA 1
ATOM 860 C C . TRP A 1 98 ? -1.009 -7.744 -5.117 1.00 82.38 98 TRP A C 1
ATOM 862 O O . TRP A 1 98 ? -2.013 -8.279 -5.582 1.00 82.38 98 TRP A O 1
ATOM 872 N N . TYR A 1 99 ? -1.039 -6.549 -4.525 1.00 82.38 99 TYR A N 1
ATOM 873 C CA . TYR A 1 99 ? -2.272 -5.846 -4.158 1.00 82.38 99 TYR A CA 1
ATOM 874 C C . TYR A 1 99 ? -2.571 -4.634 -5.054 1.00 82.38 99 TYR A C 1
ATOM 876 O O . TYR A 1 99 ? -3.729 -4.210 -5.183 1.00 82.38 99 TYR A O 1
ATOM 884 N N . CYS A 1 100 ? -1.545 -4.102 -5.719 1.00 80.69 100 CYS A N 1
ATOM 885 C CA . CYS A 1 100 ? -1.656 -2.986 -6.652 1.00 80.69 100 CYS A CA 1
ATOM 886 C C . CYS A 1 100 ? -2.422 -3.328 -7.949 1.00 80.69 100 CYS A C 1
ATOM 888 O O . CYS A 1 100 ? -2.721 -4.486 -8.255 1.00 80.69 100 CYS A O 1
ATOM 890 N N . GLY A 1 101 ? -2.782 -2.293 -8.712 1.00 77.00 101 GLY A N 1
ATOM 891 C CA . GLY A 1 101 ? -3.400 -2.451 -10.029 1.00 77.00 101 GLY A CA 1
ATOM 892 C C . GLY A 1 101 ? -2.435 -3.062 -11.050 1.00 77.00 101 GLY A C 1
ATOM 893 O O . GLY A 1 101 ? -1.220 -2.934 -10.926 1.00 77.00 101 GLY A O 1
ATOM 894 N N . ILE A 1 102 ? -2.968 -3.700 -12.100 1.00 74.81 102 ILE A N 1
ATOM 895 C CA . ILE A 1 102 ? -2.161 -4.366 -13.145 1.00 74.81 102 ILE A CA 1
ATOM 896 C C . ILE A 1 102 ? -1.125 -3.407 -13.758 1.00 74.81 102 ILE A C 1
ATOM 898 O O . ILE A 1 102 ? 0.026 -3.795 -13.946 1.00 74.81 102 ILE A O 1
ATOM 902 N N . PHE A 1 103 ? -1.508 -2.150 -13.988 1.00 77.62 103 PHE A N 1
ATOM 903 C CA . PHE A 1 103 ? -0.638 -1.113 -14.556 1.00 77.62 103 PHE A CA 1
ATOM 904 C C . PHE A 1 103 ? 0.404 -0.551 -13.572 1.00 77.62 103 PHE A C 1
ATOM 906 O O . PHE A 1 103 ? 1.381 0.065 -13.996 1.00 77.62 103 PHE A O 1
ATOM 913 N N . ASP A 1 104 ? 0.239 -0.791 -12.269 1.00 82.81 104 ASP A N 1
ATOM 914 C CA . ASP A 1 104 ? 1.153 -0.329 -11.219 1.00 82.81 104 ASP A CA 1
ATOM 915 C C . ASP A 1 104 ? 2.097 -1.429 -10.722 1.00 82.81 104 ASP A C 1
ATOM 917 O O . ASP A 1 104 ? 3.050 -1.132 -10.007 1.00 82.81 104 ASP A O 1
ATOM 921 N N . LYS A 1 105 ? 1.914 -2.687 -11.155 1.00 81.31 105 LYS A N 1
ATOM 922 C CA . LYS A 1 105 ? 2.732 -3.834 -10.717 1.00 81.31 105 LYS A CA 1
ATOM 923 C C . LYS A 1 105 ? 4.225 -3.594 -10.815 1.00 81.31 105 LYS A C 1
ATOM 925 O O . LYS A 1 105 ? 4.962 -3.926 -9.890 1.00 81.31 105 LYS A O 1
ATOM 930 N N . TYR A 1 106 ? 4.678 -3.022 -11.926 1.00 80.75 106 TYR A N 1
ATOM 931 C CA . TYR A 1 106 ? 6.098 -2.746 -12.085 1.00 80.75 106 TYR A CA 1
ATOM 932 C C . TYR A 1 106 ? 6.580 -1.589 -11.203 1.00 80.75 106 TYR A C 1
ATOM 934 O O . TYR A 1 106 ? 7.684 -1.665 -10.675 1.00 80.75 106 TYR A O 1
ATOM 942 N N . TYR A 1 107 ? 5.761 -0.552 -11.013 1.00 85.12 107 TYR A N 1
ATOM 943 C CA . TYR A 1 107 ? 6.077 0.545 -10.097 1.00 85.12 107 TYR A CA 1
ATOM 944 C C . TYR A 1 107 ? 6.212 0.024 -8.660 1.00 85.12 107 TYR A C 1
ATOM 946 O O . TYR A 1 107 ? 7.213 0.299 -8.006 1.00 85.12 107 TYR A O 1
ATOM 954 N N . CYS A 1 108 ? 5.262 -0.803 -8.213 1.00 85.12 108 CYS A N 1
ATOM 955 C CA . CYS A 1 108 ? 5.299 -1.442 -6.901 1.00 85.12 108 CYS A CA 1
ATOM 956 C C . CYS A 1 108 ? 6.486 -2.382 -6.740 1.00 85.12 108 CYS A C 1
ATOM 958 O O . CYS A 1 108 ? 7.151 -2.329 -5.723 1.00 85.12 108 CYS A O 1
ATOM 960 N N . TYR A 1 109 ? 6.801 -3.198 -7.748 1.00 83.31 109 TYR A N 1
ATOM 961 C CA . TYR A 1 109 ? 7.986 -4.054 -7.688 1.00 83.31 109 TYR A CA 1
ATOM 962 C C . TYR A 1 109 ? 9.288 -3.243 -7.605 1.00 83.31 109 TYR A C 1
ATOM 964 O O . TYR A 1 109 ? 10.180 -3.589 -6.841 1.00 83.31 109 TYR A O 1
ATOM 972 N N . LYS A 1 110 ? 9.400 -2.157 -8.379 1.00 85.19 110 LYS A N 1
ATOM 973 C CA . LYS A 1 110 ? 10.600 -1.309 -8.417 1.00 85.19 110 LYS A CA 1
ATOM 974 C C . LYS A 1 110 ? 10.802 -0.515 -7.124 1.00 85.19 110 LYS A C 1
ATOM 976 O O . LYS A 1 110 ? 11.942 -0.276 -6.741 1.00 85.19 110 LYS A O 1
ATOM 981 N N . TYR A 1 111 ? 9.717 -0.077 -6.489 1.00 88.38 111 TYR A N 1
ATOM 982 C CA . TYR A 1 111 ? 9.756 0.812 -5.328 1.00 88.38 111 TYR A CA 1
ATOM 983 C C . TYR A 1 111 ? 9.184 0.195 -4.050 1.00 88.38 111 TYR A C 1
ATOM 985 O O . TYR A 1 111 ? 8.844 0.943 -3.143 1.00 88.38 111 TYR A O 1
ATOM 993 N N . ASP A 1 112 ? 9.099 -1.133 -3.961 1.00 84.94 112 ASP A N 1
ATOM 994 C CA . ASP A 1 112 ? 8.426 -1.867 -2.872 1.00 84.94 112 ASP A CA 1
ATOM 995 C C . ASP A 1 112 ? 8.841 -1.333 -1.490 1.00 84.94 112 ASP A C 1
ATOM 997 O O . ASP A 1 112 ? 8.001 -0.859 -0.728 1.00 84.94 112 ASP A O 1
ATOM 1001 N N . ASN A 1 113 ? 10.153 -1.252 -1.240 1.00 85.44 113 ASN A N 1
ATOM 1002 C CA . ASN A 1 113 ? 10.707 -0.740 0.018 1.00 85.44 113 ASN A CA 1
ATOM 1003 C C . ASN A 1 113 ? 10.338 0.728 0.276 1.00 85.44 113 ASN A C 1
ATOM 1005 O O . ASN A 1 113 ? 9.912 1.071 1.372 1.00 85.44 113 ASN A O 1
ATOM 1009 N N . ARG A 1 114 ? 10.434 1.596 -0.742 1.00 88.25 114 ARG A N 1
ATOM 1010 C CA . ARG A 1 114 ? 10.088 3.023 -0.599 1.00 88.25 114 ARG A CA 1
ATOM 1011 C C . ARG A 1 114 ? 8.597 3.234 -0.352 1.00 88.25 114 ARG A C 1
ATOM 1013 O O . ARG A 1 114 ? 8.223 4.173 0.341 1.00 88.25 114 ARG A O 1
ATOM 1020 N N . ILE A 1 115 ? 7.738 2.391 -0.927 1.00 88.31 115 ILE A N 1
ATOM 1021 C CA . ILE A 1 115 ? 6.293 2.418 -0.668 1.00 88.31 115 ILE A CA 1
ATOM 1022 C C . ILE A 1 115 ? 6.029 2.001 0.779 1.00 88.31 115 ILE A C 1
ATOM 1024 O O . ILE A 1 115 ? 5.248 2.670 1.450 1.00 88.31 115 ILE A O 1
ATOM 1028 N N . SER A 1 116 ? 6.701 0.959 1.274 1.00 86.69 116 SER A N 1
ATOM 1029 C CA . SER A 1 116 ? 6.595 0.522 2.672 1.00 86.69 116 SER A CA 1
ATOM 1030 C C . SER A 1 116 ? 7.078 1.590 3.656 1.00 86.69 116 SER A C 1
ATOM 1032 O O . SER A 1 116 ? 6.376 1.891 4.617 1.00 86.69 116 SER A O 1
ATOM 1034 N N . GLU A 1 117 ? 8.219 2.229 3.392 1.00 85.56 117 GLU A N 1
ATOM 1035 C CA . GLU A 1 117 ? 8.725 3.342 4.209 1.00 85.56 117 GLU A CA 1
ATOM 1036 C C . GLU A 1 117 ? 7.774 4.540 4.195 1.00 85.56 117 GLU A C 1
ATOM 1038 O O . GLU A 1 117 ? 7.446 5.085 5.248 1.00 85.56 117 GLU A O 1
ATOM 1043 N N . TYR A 1 118 ? 7.283 4.928 3.014 1.00 88.12 118 TYR A N 1
ATOM 1044 C CA . TYR A 1 118 ? 6.297 5.997 2.891 1.00 88.12 118 TYR A CA 1
ATOM 1045 C C . TYR A 1 118 ? 5.009 5.651 3.654 1.00 88.12 118 TYR A C 1
ATOM 1047 O O . TYR A 1 118 ? 4.482 6.488 4.380 1.00 88.12 118 TYR A O 1
ATOM 1055 N N . PHE A 1 119 ? 4.531 4.408 3.561 1.00 87.56 119 PHE A N 1
ATOM 1056 C CA . PHE A 1 119 ? 3.364 3.939 4.305 1.00 87.56 119 PHE A CA 1
ATOM 1057 C C . PHE A 1 119 ? 3.572 4.007 5.826 1.00 87.56 119 PHE A C 1
ATOM 1059 O O . PHE A 1 119 ? 2.704 4.506 6.548 1.00 87.56 119 PHE A O 1
ATOM 1066 N N . LYS A 1 120 ? 4.736 3.562 6.313 1.00 83.31 120 LYS A N 1
ATOM 1067 C CA . LYS A 1 120 ? 5.084 3.598 7.738 1.00 83.31 120 LYS A CA 1
ATOM 1068 C C . LYS A 1 120 ? 5.159 5.038 8.251 1.00 83.31 120 LYS A C 1
ATOM 1070 O O . LYS A 1 120 ? 4.487 5.369 9.225 1.00 83.31 120 LYS A O 1
ATOM 1075 N N . ASN A 1 121 ? 5.889 5.904 7.551 1.00 82.75 121 ASN A N 1
ATOM 1076 C CA . ASN A 1 121 ? 6.328 7.189 8.100 1.00 82.75 121 ASN A CA 1
ATOM 1077 C C . ASN A 1 121 ? 5.462 8.389 7.694 1.00 82.75 121 ASN A C 1
ATOM 1079 O O . ASN A 1 121 ? 5.357 9.335 8.462 1.00 82.75 121 ASN A O 1
ATOM 1083 N N . MET A 1 122 ? 4.881 8.384 6.491 1.00 81.75 122 MET A N 1
ATOM 1084 C CA . MET A 1 122 ? 4.288 9.588 5.884 1.00 81.75 122 MET A CA 1
ATOM 1085 C C . MET A 1 122 ? 2.831 9.424 5.459 1.00 81.75 122 MET A C 1
ATOM 1087 O O . MET A 1 122 ? 2.143 10.422 5.281 1.00 81.75 122 MET A O 1
ATOM 1091 N N . PHE A 1 123 ? 2.359 8.194 5.248 1.00 82.50 123 PHE A N 1
ATOM 1092 C CA . PHE A 1 123 ? 0.988 7.988 4.803 1.00 82.50 123 PHE A CA 1
ATOM 1093 C C . PHE A 1 123 ? 0.006 8.372 5.902 1.00 82.50 123 PHE A C 1
ATOM 1095 O O . PHE A 1 123 ? 0.042 7.801 7.001 1.00 82.50 123 PHE A O 1
ATOM 1102 N N . ASP A 1 124 ? -0.882 9.281 5.518 1.00 79.69 124 ASP A N 1
ATOM 1103 C CA . ASP A 1 124 ? -2.039 9.706 6.269 1.00 79.69 124 ASP A CA 1
ATOM 1104 C C . ASP A 1 124 ? -3.313 9.515 5.420 1.00 79.69 124 ASP A C 1
ATOM 1106 O O . ASP A 1 124 ? -3.297 9.407 4.191 1.00 79.69 124 ASP A O 1
ATOM 1110 N N . LEU A 1 125 ? -4.441 9.402 6.086 1.00 77.69 125 LEU A N 1
ATOM 1111 C CA . LEU A 1 125 ? -5.768 9.135 5.539 1.00 77.69 125 LEU A CA 1
ATOM 1112 C C . LEU A 1 125 ? -6.772 10.027 6.305 1.00 77.69 125 LEU A C 1
ATOM 1114 O O . LEU A 1 125 ? -6.651 10.354 7.473 1.00 77.69 125 LEU A O 1
ATOM 1118 N N . ASP A 1 126 ? -7.765 10.563 5.621 1.00 75.44 126 ASP A N 1
ATOM 1119 C CA . ASP A 1 126 ? -8.515 11.649 6.264 1.00 75.44 126 ASP A CA 1
ATOM 1120 C C . ASP A 1 126 ? -9.509 11.089 7.305 1.00 75.44 126 ASP A C 1
ATOM 1122 O O . ASP A 1 126 ? -10.395 10.295 6.945 1.00 75.44 126 ASP A O 1
ATOM 1126 N N . GLY A 1 127 ? -9.376 11.524 8.568 1.00 68.38 127 GLY A N 1
ATOM 1127 C CA . GLY A 1 127 ? -10.299 11.250 9.682 1.00 68.38 127 GLY A CA 1
ATOM 1128 C C . GLY A 1 127 ? -10.016 9.984 10.503 1.00 68.38 127 GLY A C 1
ATOM 1129 O O . GLY A 1 127 ? -10.963 9.311 10.927 1.00 68.38 127 GLY A O 1
ATOM 1130 N N . TYR A 1 128 ? -8.749 9.606 10.675 1.00 72.88 128 TYR A N 1
ATOM 1131 C CA . TYR A 1 128 ? -8.322 8.476 11.507 1.00 72.88 128 TYR A CA 1
ATOM 1132 C C . TYR A 1 128 ? -6.917 8.735 12.063 1.00 72.88 128 TYR A C 1
ATOM 1134 O O . TYR A 1 128 ? -6.089 9.371 11.419 1.00 72.88 128 TYR A O 1
ATOM 1142 N N . THR A 1 129 ? -6.624 8.140 13.215 1.00 74.44 129 THR A N 1
ATOM 1143 C CA . THR A 1 129 ? -5.279 8.132 13.785 1.00 74.44 129 THR A CA 1
ATOM 1144 C C . THR A 1 129 ? -4.623 6.783 13.504 1.00 74.44 129 THR A C 1
ATOM 1146 O O . THR A 1 129 ? -5.198 5.724 13.794 1.00 74.44 129 THR A O 1
ATOM 1149 N N . LYS A 1 130 ? -3.420 6.813 12.920 1.00 79.94 130 LYS A N 1
ATOM 1150 C CA . LYS A 1 130 ? -2.568 5.634 12.717 1.00 79.94 130 LYS A CA 1
ATOM 1151 C C . LYS A 1 130 ? -1.731 5.392 13.972 1.00 79.94 130 LYS A C 1
ATOM 1153 O O . LYS A 1 130 ? -0.874 6.213 14.289 1.00 79.94 130 LYS A O 1
ATOM 1158 N N . SER A 1 131 ? -1.919 4.261 14.643 1.00 80.50 131 SER A N 1
ATOM 1159 C CA . SER A 1 131 ? -1.002 3.780 15.681 1.00 80.50 131 SER A CA 1
ATOM 1160 C C . SER A 1 131 ? -0.209 2.575 15.182 1.00 80.50 131 SER A C 1
ATOM 1162 O O . SER A 1 131 ? -0.685 1.778 14.370 1.00 80.50 131 SER A O 1
ATOM 1164 N N . ILE A 1 132 ? 1.037 2.481 15.639 1.00 80.81 132 ILE A N 1
ATOM 1165 C CA . ILE A 1 132 ? 1.942 1.374 15.342 1.00 80.81 132 ILE A CA 1
ATOM 1166 C C . ILE A 1 132 ? 2.148 0.630 16.656 1.00 80.81 132 ILE A C 1
ATOM 1168 O O . ILE A 1 132 ? 2.724 1.180 17.590 1.00 80.81 132 ILE A O 1
ATOM 1172 N N . GLU A 1 133 ? 1.645 -0.594 16.725 1.00 80.06 133 GLU A N 1
ATOM 1173 C CA . GLU A 1 133 ? 1.855 -1.499 17.848 1.00 80.06 133 GLU A CA 1
ATOM 1174 C C . GLU A 1 133 ? 2.967 -2.471 17.439 1.00 80.06 133 GLU A C 1
ATOM 1176 O O . GLU A 1 133 ? 2.785 -3.298 16.540 1.00 80.06 133 GLU A O 1
ATOM 1181 N N . GLU A 1 134 ? 4.152 -2.316 18.034 1.00 70.38 134 GLU A N 1
ATOM 1182 C CA . GLU A 1 134 ? 5.236 -3.289 17.885 1.00 70.38 134 GLU A CA 1
ATOM 1183 C C . GLU A 1 134 ? 5.061 -4.358 18.958 1.00 70.38 134 GLU A C 1
ATOM 1185 O O . GLU A 1 134 ? 5.006 -4.039 20.147 1.00 70.38 134 GLU A O 1
ATOM 1190 N N . ASN A 1 135 ? 4.951 -5.619 18.546 1.00 65.50 135 ASN A N 1
ATOM 1191 C CA . ASN A 1 135 ? 4.901 -6.710 19.505 1.00 65.50 135 ASN A CA 1
ATOM 1192 C C . ASN A 1 135 ? 6.338 -6.991 19.964 1.00 65.50 135 ASN A C 1
ATOM 1194 O O . ASN A 1 135 ? 7.222 -7.206 19.143 1.00 65.50 135 ASN A O 1
ATOM 1198 N N . GLU A 1 136 ? 6.599 -6.945 21.267 1.00 53.81 136 GLU A N 1
ATOM 1199 C CA . GLU A 1 136 ? 7.969 -7.016 21.805 1.00 53.81 136 GLU A CA 1
ATOM 1200 C C . GLU A 1 136 ? 8.618 -8.403 21.608 1.00 53.81 136 GLU A C 1
ATOM 1202 O O . GLU A 1 136 ? 9.839 -8.536 21.652 1.00 53.81 136 GLU A O 1
ATOM 1207 N N . TYR A 1 137 ? 7.791 -9.423 21.345 1.00 55.19 137 TYR A N 1
ATOM 1208 C CA . TYR A 1 137 ? 8.180 -10.834 21.260 1.00 55.19 137 TYR A CA 1
ATOM 1209 C C . TYR A 1 137 ? 8.058 -11.451 19.862 1.00 55.19 137 TYR A C 1
ATOM 1211 O O . TYR A 1 137 ? 8.586 -12.539 19.645 1.00 55.19 137 TYR A O 1
ATOM 1219 N N . ASP A 1 138 ? 7.399 -10.772 18.923 1.00 62.84 138 ASP A N 1
ATOM 1220 C CA . ASP A 1 138 ? 7.271 -11.217 17.536 1.00 62.84 138 ASP A CA 1
ATOM 1221 C C . ASP A 1 138 ? 7.931 -10.183 16.627 1.00 62.84 138 ASP A C 1
ATOM 1223 O O . ASP A 1 138 ? 7.790 -8.979 16.839 1.00 62.84 138 ASP A O 1
ATOM 1227 N N . ASP A 1 139 ? 8.601 -10.635 15.565 1.00 70.50 139 ASP A N 1
ATOM 1228 C CA . ASP A 1 139 ? 9.076 -9.776 14.473 1.00 7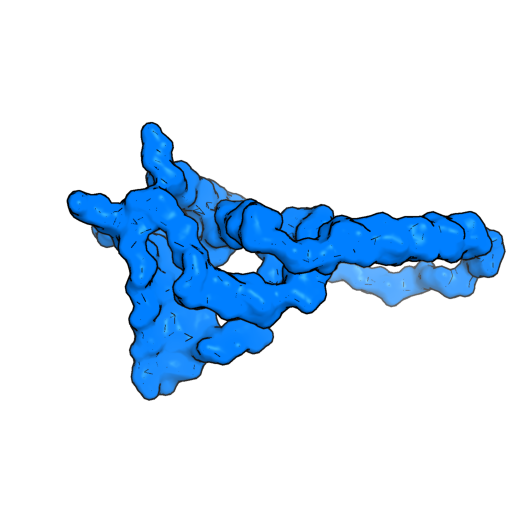0.50 139 ASP A CA 1
ATOM 1229 C C . ASP A 1 139 ? 7.885 -9.220 13.662 1.00 70.50 139 ASP A C 1
ATOM 1231 O O . ASP A 1 139 ? 7.900 -9.215 12.439 1.00 70.50 139 ASP A O 1
ATOM 1235 N N . GLU A 1 140 ? 6.816 -8.764 14.312 1.00 76.88 140 GLU A N 1
ATOM 1236 C CA . GLU A 1 140 ? 5.591 -8.273 13.702 1.00 76.88 140 GLU A CA 1
ATOM 1237 C C . GLU A 1 140 ? 5.251 -6.863 14.201 1.00 76.88 140 GLU A C 1
ATOM 1239 O O . GLU A 1 140 ? 5.315 -6.526 15.384 1.00 76.88 140 GLU A O 1
ATOM 1244 N N . ILE A 1 141 ? 4.858 -6.018 13.256 1.00 75.50 141 ILE A N 1
ATOM 1245 C CA . ILE A 1 141 ? 4.284 -4.701 13.475 1.00 75.50 141 ILE A CA 1
ATOM 1246 C C . ILE A 1 141 ? 2.815 -4.763 13.077 1.00 75.50 141 ILE A C 1
ATOM 1248 O O . ILE A 1 141 ? 2.478 -5.115 11.940 1.00 75.50 141 ILE A O 1
ATOM 1252 N N . THR A 1 142 ? 1.940 -4.332 13.982 1.00 80.31 142 THR A N 1
ATOM 1253 C CA . THR A 1 142 ? 0.523 -4.130 13.689 1.00 80.31 142 THR A CA 1
ATOM 1254 C C . THR A 1 142 ? 0.229 -2.644 13.524 1.00 80.31 142 THR A C 1
ATOM 1256 O O . THR A 1 142 ? 0.434 -1.831 14.421 1.00 80.31 142 THR A O 1
ATOM 1259 N N . PHE A 1 143 ? -0.278 -2.280 12.351 1.00 80.81 143 PHE A N 1
ATOM 1260 C CA . PHE A 1 143 ? -0.808 -0.952 12.073 1.00 80.81 143 PHE A CA 1
ATOM 1261 C C . PHE A 1 143 ? -2.283 -0.936 12.424 1.00 80.81 143 PHE A C 1
ATOM 1263 O O . PHE A 1 143 ? -3.056 -1.686 11.825 1.00 80.81 143 PHE A O 1
ATOM 1270 N N . VAL A 1 144 ? -2.677 -0.065 13.346 1.00 81.44 144 VAL A N 1
ATOM 1271 C CA . VAL A 1 144 ? -4.068 0.098 13.764 1.00 81.44 144 VAL A CA 1
ATOM 1272 C C . VAL A 1 144 ? -4.564 1.473 13.328 1.00 81.44 144 VAL A C 1
ATOM 1274 O O . VAL A 1 144 ? -3.915 2.497 13.521 1.00 81.44 144 VAL A O 1
ATOM 1277 N N . PHE A 1 145 ? -5.736 1.482 12.705 1.00 80.62 145 PHE A N 1
ATOM 1278 C CA . PHE A 1 145 ? -6.428 2.659 12.207 1.00 80.62 145 PHE A CA 1
ATOM 1279 C C . PHE A 1 145 ? -7.717 2.803 13.020 1.00 80.62 145 PHE A C 1
ATOM 1281 O O . PHE A 1 145 ? -8.640 1.989 12.871 1.00 80.62 145 PHE A O 1
ATOM 1288 N N . LYS A 1 146 ? -7.786 3.822 13.882 1.00 79.75 146 LYS A N 1
ATOM 1289 C CA . LYS A 1 146 ? -8.987 4.152 14.669 1.00 79.75 146 LYS A CA 1
ATOM 1290 C C . LYS A 1 146 ? -9.580 5.470 14.196 1.00 79.75 146 LYS A C 1
ATOM 1292 O O . LYS A 1 146 ? -8.846 6.391 13.856 1.00 79.75 146 LYS A O 1
ATOM 1297 N N . LYS A 1 147 ? -10.910 5.545 14.167 1.00 74.19 147 LYS A N 1
ATOM 1298 C CA . LYS A 1 147 ? -11.628 6.771 13.813 1.00 74.19 147 LYS A CA 1
ATOM 1299 C C . LYS A 1 147 ? -11.312 7.858 14.844 1.00 74.19 147 LYS A C 1
ATOM 1301 O O . LYS A 1 147 ? -11.393 7.584 16.039 1.00 74.19 147 LYS A O 1
ATOM 1306 N N . GLU A 1 148 ? -10.969 9.053 14.377 1.00 64.75 148 GLU A N 1
ATOM 1307 C CA . GLU A 1 148 ? -10.827 10.224 15.248 1.00 64.75 148 GLU A CA 1
ATOM 1308 C C . GLU A 1 148 ? -12.199 10.597 15.829 1.00 64.75 148 GLU A C 1
ATOM 1310 O O . GLU A 1 148 ? -13.202 10.572 15.103 1.00 64.75 148 GLU A O 1
ATOM 1315 N N . LEU A 1 149 ? -12.239 10.839 17.144 1.00 58.94 149 LEU A N 1
ATOM 1316 C CA . LEU A 1 149 ? -13.433 11.260 17.887 1.00 58.94 149 LEU A CA 1
ATOM 1317 C C . LEU A 1 149 ? -13.766 12.726 17.603 1.00 58.94 149 LEU A C 1
ATOM 1319 O O . LEU A 1 149 ? -12.826 13.550 17.628 1.00 58.94 149 LEU A O 1
#

pLDDT: mean 71.3, std 13.76, range [31.52, 89.62]

Radius of gyration: 19.25 Å; chains: 1; bounding box: 32×37×58 Å

Foldseek 3Di:
DFLLVVLLVLLVVLVPDPDDDPDDDDDDDDPPDPPVCPVVVVVVVVVVVVCVVVLDDDPVVLLVLCSQQVSNAWDADPPQRKTKHKDFLQCVVPQSLVRGDPVCNVSSVVCVNVSVVCVVPPDDGPFWDWDWDDDPPGSMIMIMTHGDD

Sequence (149 aa):
MNKFDKMIQKAKKEKNKPKKKPKGYRYRDYYTKHLIFVPLMYIVAWYKMVRNQLTKWSFTRTEKIINHALPKILHVNTSDNSLYFTVDKYFWRFSWKWYCGIFDKYYCYKYDNRISEYFKNMFDLDGYTKSIEENEYDDEITFVFKKEL

Secondary structure (DSSP, 8-state):
--HHHHHHHHHHHHHTS--------------S-TTTHHHHHHHHHHHHHHHHHHTS--HHHHHHHHHHHHHHHPEEPTTT--EEEEEETTSTT--GGGTS-GGGHHHHHHHHHHHHHHHHHT---TTEEEEEEE-SSSSEEEEEEEE--